Protein AF-A0A6F8YR06-F1 (afdb_monomer)

Solvent-accessible surface area (backbone atoms only — not comparable to full-atom values): 6390 Å² total; per-residue (Å²): 107,67,66,23,52,52,47,48,48,54,48,34,71,74,56,33,67,88,29,47,72,44,62,74,86,51,73,88,67,51,61,46,59,42,34,27,35,73,49,80,54,73,75,56,30,57,34,66,67,59,55,50,48,53,41,48,45,34,37,75,78,65,72,39,86,54,47,72,51,76,46,83,46,94,92,51,98,53,52,36,46,28,43,37,47,68,56,55,95,88,59,54,69,70,58,44,51,54,49,50,55,49,52,51,54,56,27,58,78,72,85

Nearest PDB structures (foldseek):
  7yjm-assembly1_A  TM=6.419E-01  e=2.445E-03  Arabidopsis thaliana
  7yj2-assembly1_A  TM=6.513E-01  e=3.357E-03  Homo sapiens
  7yjk-assembly1_E  TM=6.272E-01  e=1.639E-02  Arabidopsis thaliana
  8qof-assembly1_F  TM=5.819E-01  e=1.825E-01  Saccharomyces cerevisiae
  6ric-assembly1_A  TM=4.182E-01  e=2.791E+00  Vaccinia virus GLV-1h68

Sequence (111 aa):
MELADHGRRLIAEHFGEQAMYSPGADPRLRSPLVAFHPFRDRRDAWNVKKIHEYVTRMEKEHRIWIRWTEFDVPGSPHQHYAARFTAHLFNDHDEIERAVATMVRVAEEMS

Organism: NCBI:txid624315

Mean predicted aligned error: 2.66 Å

Foldseek 3Di:
DVLLVLLQVLCCVQQNPVQWPQDDPDPVRDDQKTWGDQAPDPVCQQVPVLVVVLQVCCCPVPVHHWDKDWDDDPPDPGIGITIIDGDDPPDDNVNSVVSSVVSNVSNVVSD

Structure (mmCIF, N/CA/C/O backbone):
data_AF-A0A6F8YR06-F1
#
_entry.id   AF-A0A6F8YR06-F1
#
loop_
_atom_site.group_PDB
_atom_site.id
_atom_site.type_symbol
_atom_site.label_atom_id
_atom_site.label_alt_id
_atom_site.label_comp_id
_atom_site.label_asym_id
_atom_site.label_entity_id
_atom_site.label_seq_id
_atom_site.pdbx_PDB_ins_code
_atom_site.Cartn_x
_atom_site.Cartn_y
_atom_site.Cartn_z
_atom_site.occupancy
_atom_site.B_iso_or_equiv
_atom_site.auth_seq_id
_atom_site.auth_comp_id
_atom_site.auth_asym_id
_atom_site.auth_atom_id
_atom_site.pdbx_PDB_model_num
ATOM 1 N N . MET A 1 1 ? 2.446 -18.348 3.193 1.00 80.50 1 MET A N 1
ATOM 2 C CA . MET A 1 1 ? 2.377 -17.793 1.824 1.00 80.50 1 MET A CA 1
ATOM 3 C C . MET A 1 1 ? 0.955 -17.453 1.437 1.00 80.50 1 MET A C 1
ATOM 5 O O . MET A 1 1 ? 0.759 -16.356 0.953 1.00 80.50 1 MET A O 1
ATOM 9 N N . GLU A 1 2 ? -0.019 -18.315 1.731 1.00 92.12 2 GLU A N 1
ATOM 10 C CA . GLU A 1 2 ? -1.424 -18.113 1.347 1.00 92.12 2 GLU A CA 1
ATOM 11 C C . GLU A 1 2 ? -1.979 -16.705 1.684 1.00 92.12 2 GLU A C 1
ATOM 13 O O . GLU A 1 2 ? -2.312 -15.978 0.755 1.00 92.12 2 GLU A O 1
ATOM 18 N N . LEU A 1 3 ? -1.922 -16.241 2.942 1.00 94.69 3 LEU A N 1
ATOM 19 C CA . LEU A 1 3 ? -2.356 -14.875 3.313 1.00 94.69 3 LEU A CA 1
ATOM 20 C C . LEU A 1 3 ? -1.640 -13.750 2.548 1.00 94.69 3 LEU A C 1
ATOM 22 O O . LEU A 1 3 ? -2.229 -12.722 2.219 1.00 94.69 3 LEU A O 1
ATOM 26 N N . ALA A 1 4 ? -0.352 -13.930 2.259 1.00 92.75 4 ALA A N 1
ATOM 27 C CA . ALA A 1 4 ? 0.409 -12.949 1.498 1.00 92.75 4 ALA A CA 1
ATOM 28 C C . ALA A 1 4 ? 0.009 -12.926 0.022 1.00 92.75 4 ALA A C 1
ATOM 30 O O . ALA A 1 4 ? -0.045 -11.855 -0.577 1.00 92.75 4 ALA A O 1
ATOM 31 N N . ASP A 1 5 ? -0.269 -14.091 -0.562 1.00 94.31 5 ASP A N 1
ATOM 32 C CA . ASP A 1 5 ? -0.771 -14.196 -1.929 1.00 94.31 5 ASP A CA 1
ATOM 33 C C . ASP A 1 5 ? -2.193 -13.625 -2.027 1.00 94.31 5 ASP A C 1
ATOM 35 O O . ASP A 1 5 ? -2.498 -12.915 -2.985 1.00 94.31 5 ASP A O 1
ATOM 39 N N . HIS A 1 6 ? -3.023 -13.844 -1.003 1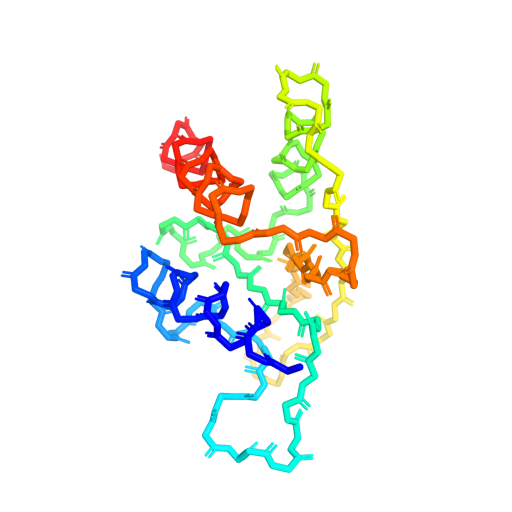.00 96.06 6 HIS A N 1
ATOM 40 C CA . HIS A 1 6 ? -4.342 -13.232 -0.877 1.00 96.06 6 HIS A CA 1
ATOM 41 C C . HIS A 1 6 ? -4.250 -11.698 -0.832 1.00 96.06 6 HIS A C 1
ATOM 43 O O . HIS A 1 6 ? -4.830 -11.025 -1.684 1.00 96.06 6 HIS A O 1
ATOM 49 N N . GLY A 1 7 ? -3.447 -11.132 0.076 1.00 96.25 7 GLY A N 1
ATOM 50 C CA . GLY A 1 7 ? -3.251 -9.681 0.158 1.00 96.25 7 GLY A CA 1
ATOM 51 C C . GLY A 1 7 ? -2.618 -9.083 -1.102 1.00 96.25 7 GLY A C 1
ATOM 52 O O . GLY A 1 7 ? -3.037 -8.027 -1.568 1.00 96.25 7 GLY A O 1
ATOM 53 N N . ARG A 1 8 ? -1.653 -9.780 -1.717 1.00 95.81 8 ARG A N 1
ATOM 54 C CA . ARG A 1 8 ? -1.059 -9.388 -3.006 1.00 95.81 8 ARG A CA 1
ATOM 55 C C . ARG A 1 8 ? -2.108 -9.303 -4.106 1.00 95.81 8 ARG A C 1
ATOM 57 O O . ARG A 1 8 ? -2.068 -8.351 -4.881 1.00 95.81 8 ARG A O 1
ATOM 64 N N . ARG A 1 9 ? -3.004 -10.290 -4.191 1.00 95.81 9 ARG A N 1
ATOM 65 C CA . ARG A 1 9 ? -4.087 -10.308 -5.177 1.00 95.81 9 ARG A CA 1
ATOM 66 C C . ARG A 1 9 ? -5.010 -9.108 -4.981 1.00 95.81 9 ARG A C 1
ATOM 68 O O . ARG A 1 9 ? -5.212 -8.382 -5.941 1.00 95.81 9 ARG A O 1
ATOM 75 N N . LEU A 1 10 ? -5.456 -8.839 -3.753 1.00 97.62 10 LEU A N 1
ATOM 76 C CA . LEU A 1 10 ? -6.306 -7.677 -3.465 1.00 97.62 10 LEU A CA 1
ATOM 77 C C . LEU A 1 10 ? -5.619 -6.351 -3.827 1.00 97.62 10 LEU A C 1
ATOM 79 O O . LEU A 1 10 ? -6.222 -5.482 -4.451 1.00 97.62 10 LEU A O 1
ATOM 83 N N . ILE A 1 11 ? -4.335 -6.194 -3.485 1.00 96.69 11 ILE A N 1
ATOM 84 C CA . ILE A 1 11 ? -3.567 -4.996 -3.857 1.00 96.69 11 ILE A CA 1
ATOM 85 C C . ILE A 1 11 ? -3.495 -4.859 -5.385 1.00 96.69 11 ILE A C 1
ATOM 87 O O . ILE A 1 11 ? -3.737 -3.777 -5.911 1.00 96.69 11 ILE A O 1
ATOM 91 N N . ALA A 1 12 ? -3.188 -5.938 -6.108 1.00 95.69 12 ALA A N 1
ATOM 92 C CA . ALA A 1 12 ? -3.120 -5.910 -7.567 1.00 95.69 12 ALA A CA 1
ATOM 93 C C . ALA A 1 12 ? -4.489 -5.636 -8.218 1.00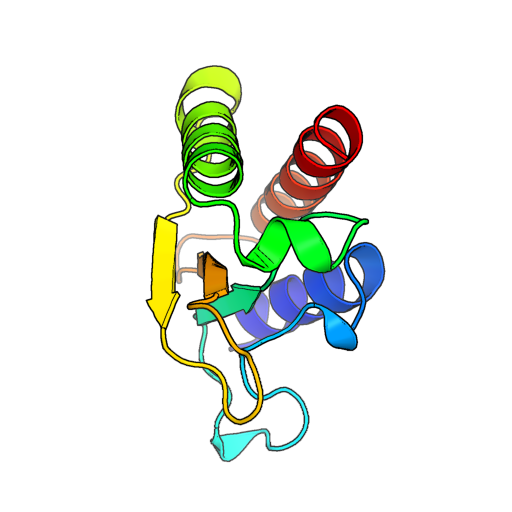 95.69 12 ALA A C 1
ATOM 95 O O . ALA A 1 12 ? -4.544 -4.924 -9.216 1.00 95.69 12 ALA A O 1
ATOM 96 N N . GLU A 1 13 ? -5.581 -6.157 -7.654 1.00 96.69 13 GLU A N 1
ATOM 97 C CA . GLU A 1 13 ? -6.952 -5.928 -8.130 1.00 96.69 13 GLU A CA 1
ATOM 98 C C . GLU A 1 13 ? -7.381 -4.464 -7.966 1.00 96.69 13 GLU A C 1
ATOM 100 O O . GLU A 1 13 ? -7.971 -3.897 -8.885 1.00 96.69 13 GLU A O 1
ATOM 105 N N . HIS A 1 14 ? -7.052 -3.829 -6.837 1.00 96.94 14 HIS A N 1
ATOM 106 C CA . HIS A 1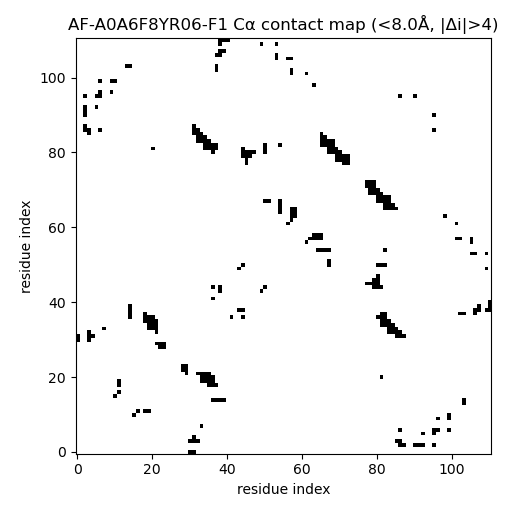 14 ? -7.481 -2.456 -6.556 1.00 96.94 14 HIS A CA 1
ATOM 107 C C . HIS A 1 14 ? -6.536 -1.374 -7.092 1.00 96.94 14 HIS A C 1
ATOM 109 O O . HIS A 1 14 ? -6.998 -0.362 -7.614 1.00 96.94 14 HIS A O 1
ATOM 115 N N . PHE A 1 15 ? -5.220 -1.565 -6.975 1.00 95.88 15 PHE A N 1
ATOM 116 C CA . PHE A 1 15 ? -4.222 -0.575 -7.404 1.00 95.88 15 PHE A CA 1
ATOM 117 C C . PHE A 1 15 ? -3.668 -0.855 -8.809 1.00 95.88 15 PHE A C 1
ATOM 119 O O . PHE A 1 15 ? -3.033 0.009 -9.416 1.00 95.88 15 PHE A O 1
ATOM 126 N N . GLY A 1 16 ? -3.922 -2.049 -9.349 1.00 94.00 16 GLY A N 1
ATOM 127 C CA . GLY A 1 16 ? -3.411 -2.503 -10.638 1.00 94.00 16 GLY A CA 1
ATOM 128 C C . GLY A 1 16 ? -2.011 -3.113 -10.548 1.00 94.00 16 GLY A C 1
ATOM 129 O O . GLY A 1 16 ? -1.161 -2.700 -9.760 1.00 94.00 16 GLY A O 1
ATOM 130 N N . GLU A 1 17 ? -1.712 -4.066 -11.433 1.00 93.00 17 GLU A N 1
ATOM 131 C CA . GLU A 1 17 ? -0.387 -4.705 -11.496 1.00 93.00 17 GLU A CA 1
ATOM 132 C C . GLU A 1 17 ? 0.750 -3.705 -11.761 1.00 93.00 17 GLU A C 1
ATOM 134 O O . GLU A 1 17 ? 1.863 -3.879 -11.276 1.00 93.00 17 GLU A O 1
ATOM 139 N N . GLN A 1 18 ? 0.468 -2.622 -12.488 1.00 90.94 18 GLN A N 1
ATOM 140 C CA . GLN A 1 18 ? 1.435 -1.565 -12.809 1.00 90.94 18 GLN A CA 1
ATOM 141 C C . GLN A 1 18 ? 1.853 -0.729 -11.591 1.00 90.94 18 GLN A C 1
ATOM 143 O O . GLN A 1 18 ? 2.873 -0.043 -11.647 1.00 90.94 18 GLN A O 1
ATOM 148 N N . ALA A 1 19 ? 1.071 -0.761 -10.508 1.00 93.19 19 ALA A N 1
ATOM 149 C CA . ALA A 1 19 ? 1.418 -0.117 -9.249 1.00 93.19 19 ALA A CA 1
ATOM 150 C C . ALA A 1 19 ? 2.400 -0.951 -8.411 1.00 93.19 19 ALA A C 1
ATOM 152 O O . ALA A 1 19 ? 2.969 -0.442 -7.446 1.00 93.19 19 ALA A O 1
ATOM 153 N N . MET A 1 20 ? 2.598 -2.226 -8.751 1.00 94.12 20 MET A N 1
ATOM 154 C CA . MET A 1 20 ? 3.385 -3.168 -7.963 1.00 94.12 20 MET A CA 1
ATOM 155 C C . MET A 1 20 ? 4.874 -3.049 -8.284 1.00 94.12 20 MET A C 1
ATOM 157 O O . MET A 1 20 ? 5.292 -3.162 -9.433 1.00 94.12 20 MET A O 1
ATOM 161 N N . TYR A 1 21 ? 5.692 -2.915 -7.243 1.00 94.00 21 TYR A N 1
ATOM 162 C CA . TYR A 1 21 ? 7.151 -3.021 -7.344 1.00 94.00 21 TYR A CA 1
ATOM 163 C C . TYR A 1 21 ? 7.653 -4.420 -6.987 1.00 94.00 21 TYR A C 1
ATOM 165 O O . TYR A 1 21 ? 8.731 -4.831 -7.411 1.00 94.00 21 TYR A O 1
ATOM 173 N N . SER A 1 22 ? 6.884 -5.174 -6.198 1.00 91.31 22 SER A N 1
ATOM 174 C CA . SER A 1 22 ? 7.238 -6.551 -5.862 1.00 91.31 22 SER A CA 1
ATOM 175 C C . SER A 1 22 ? 7.008 -7.498 -7.045 1.00 91.31 22 SER A C 1
ATOM 177 O O . SER A 1 22 ? 5.937 -7.452 -7.652 1.00 91.31 22 SER A O 1
ATOM 179 N N . PRO A 1 23 ? 7.932 -8.438 -7.316 1.00 85.81 23 PRO A N 1
ATOM 180 C CA . PRO A 1 23 ? 7.796 -9.388 -8.416 1.00 85.81 23 PRO A CA 1
ATOM 181 C C . PRO A 1 23 ? 6.540 -10.253 -8.239 1.00 85.81 23 PRO A C 1
ATOM 183 O O . PRO A 1 23 ? 6.385 -10.957 -7.239 1.00 85.81 23 PRO A O 1
ATOM 186 N N . GLY A 1 24 ? 5.618 -10.160 -9.201 1.00 80.06 24 GLY A N 1
ATOM 187 C CA . GLY A 1 24 ? 4.381 -10.946 -9.240 1.00 80.06 24 GLY A CA 1
ATOM 188 C C . GLY A 1 24 ? 4.479 -12.186 -10.132 1.00 80.06 24 GLY A C 1
ATOM 189 O O . GLY A 1 24 ? 3.954 -13.237 -9.771 1.00 80.06 24 GLY A O 1
ATOM 190 N N . ALA A 1 25 ? 5.187 -12.090 -11.260 1.00 84.25 25 ALA A N 1
ATOM 191 C CA . ALA A 1 25 ? 5.213 -13.127 -12.294 1.00 84.25 25 ALA A CA 1
ATOM 192 C C . ALA A 1 25 ? 6.020 -14.384 -11.924 1.00 84.25 25 ALA A C 1
ATOM 194 O O . ALA A 1 25 ? 5.581 -15.479 -12.257 1.00 84.25 25 ALA A O 1
ATOM 195 N N . ASP A 1 26 ? 7.158 -14.256 -11.228 1.00 89.62 26 ASP A N 1
ATOM 196 C CA . ASP A 1 26 ? 7.972 -15.406 -10.797 1.00 89.62 26 ASP A CA 1
ATOM 197 C C . ASP A 1 26 ? 7.625 -15.800 -9.348 1.00 89.62 26 ASP A C 1
ATOM 199 O O . ASP A 1 26 ? 7.988 -15.069 -8.418 1.00 89.62 26 ASP A O 1
ATOM 203 N N . PRO A 1 27 ? 6.960 -16.950 -9.113 1.00 89.25 27 PRO A N 1
ATOM 204 C CA . PRO A 1 27 ? 6.591 -17.389 -7.770 1.00 89.25 27 PRO A CA 1
ATOM 205 C C . PRO A 1 27 ? 7.784 -17.596 -6.833 1.00 89.25 27 PRO A C 1
ATOM 207 O O . PRO A 1 27 ?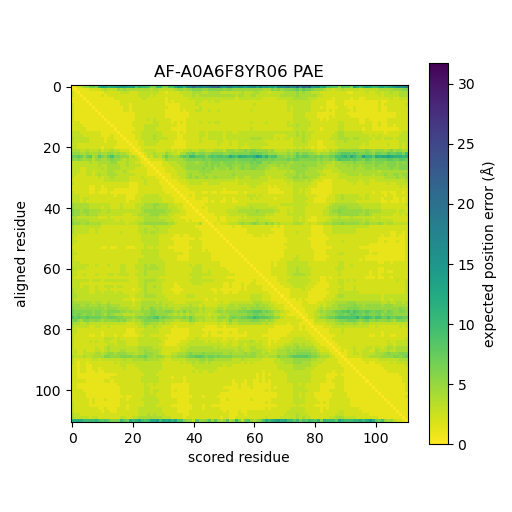 7.625 -17.475 -5.622 1.00 89.25 27 PRO A O 1
ATOM 210 N N . ARG A 1 28 ? 8.982 -17.867 -7.368 1.00 91.94 28 ARG A N 1
ATOM 211 C CA . ARG A 1 28 ? 10.198 -18.106 -6.571 1.00 91.94 28 ARG A CA 1
ATOM 212 C C . ARG A 1 28 ? 10.747 -16.830 -5.940 1.00 91.94 28 ARG A C 1
ATOM 214 O O . ARG A 1 28 ? 11.503 -16.907 -4.979 1.00 91.94 28 ARG A O 1
ATOM 221 N N . LEU A 1 29 ? 10.380 -15.671 -6.486 1.00 91.25 29 LEU A N 1
ATOM 222 C CA . LEU A 1 29 ? 10.786 -14.356 -5.987 1.00 91.25 29 LEU A CA 1
ATOM 223 C C . LEU A 1 29 ? 9.716 -13.717 -5.091 1.00 91.25 29 LEU A C 1
ATOM 225 O O . LEU A 1 29 ? 9.911 -12.608 -4.590 1.00 91.25 29 LEU A O 1
ATOM 229 N N . ARG A 1 30 ? 8.575 -14.389 -4.887 1.00 91.88 30 ARG A N 1
ATOM 230 C CA . ARG A 1 30 ? 7.501 -13.876 -4.037 1.00 91.88 30 ARG A CA 1
ATOM 231 C C . ARG A 1 30 ? 7.887 -13.989 -2.570 1.00 91.88 30 ARG A C 1
ATOM 233 O O . ARG A 1 30 ? 8.407 -15.000 -2.109 1.00 91.88 30 ARG A O 1
ATOM 240 N N . SER A 1 31 ? 7.553 -12.947 -1.825 1.00 92.25 31 SER A N 1
ATOM 241 C CA . SER A 1 31 ? 7.662 -12.912 -0.373 1.00 92.25 31 SER A CA 1
ATOM 242 C C . SER A 1 31 ? 6.368 -12.361 0.236 1.00 92.25 31 SER A C 1
ATOM 244 O O . SER A 1 31 ? 5.532 -11.807 -0.496 1.00 92.25 31 SER A O 1
ATOM 246 N N . PRO A 1 32 ? 6.199 -12.484 1.567 1.00 93.69 32 PRO A N 1
ATOM 247 C CA . PRO A 1 32 ? 5.081 -11.872 2.276 1.00 93.69 32 PRO A CA 1
ATOM 248 C C . PRO A 1 32 ? 5.010 -10.347 2.189 1.00 93.69 32 PRO A C 1
ATOM 250 O O . PRO A 1 32 ? 3.965 -9.773 2.481 1.00 93.69 32 PRO A O 1
ATOM 253 N N . LEU A 1 33 ? 6.108 -9.696 1.795 1.00 95.06 33 LEU A N 1
ATOM 254 C CA . LEU A 1 33 ? 6.185 -8.253 1.663 1.00 95.06 33 LEU A CA 1
ATOM 255 C C . LEU A 1 33 ? 5.787 -7.827 0.247 1.00 95.06 33 LEU A C 1
ATOM 257 O O . LEU A 1 33 ? 6.374 -8.260 -0.748 1.00 95.06 33 LEU A O 1
ATOM 261 N N . VAL A 1 34 ? 4.799 -6.943 0.172 1.00 95.88 34 VAL A N 1
ATOM 262 C CA . VAL A 1 34 ? 4.286 -6.362 -1.067 1.00 95.88 34 VAL A CA 1
ATOM 263 C C . VAL A 1 34 ? 4.571 -4.867 -1.060 1.00 95.88 34 VAL A C 1
ATOM 265 O O . VAL A 1 34 ? 4.046 -4.132 -0.226 1.00 95.88 34 VAL A O 1
ATOM 268 N N . ALA A 1 35 ? 5.417 -4.428 -1.987 1.00 96.81 35 ALA A N 1
ATOM 269 C CA . ALA A 1 35 ? 5.723 -3.032 -2.242 1.00 96.81 35 ALA A CA 1
ATOM 270 C C . ALA A 1 35 ? 4.915 -2.533 -3.444 1.00 96.81 35 ALA A C 1
ATOM 272 O O . ALA A 1 35 ? 4.955 -3.154 -4.511 1.00 96.81 35 ALA A O 1
ATOM 273 N N . PHE A 1 36 ? 4.203 -1.420 -3.277 1.00 97.00 36 PHE A N 1
ATOM 274 C CA . PHE A 1 36 ? 3.346 -0.840 -4.311 1.00 97.00 36 PHE A CA 1
ATOM 275 C C . PHE A 1 36 ? 3.205 0.682 -4.167 1.00 97.00 36 PHE A C 1
ATOM 277 O O . PHE A 1 36 ? 3.500 1.259 -3.118 1.00 97.00 36 PHE A O 1
ATOM 284 N N . HIS A 1 37 ? 2.760 1.333 -5.236 1.00 96.56 37 HIS A N 1
ATOM 285 C CA . HIS A 1 37 ? 2.383 2.745 -5.271 1.00 96.56 37 HIS A CA 1
ATOM 286 C C . HIS A 1 37 ? 0.860 2.885 -5.114 1.00 96.56 37 HIS A C 1
ATOM 288 O O . HIS A 1 37 ? 0.135 2.371 -5.960 1.00 96.56 37 HIS A O 1
ATOM 294 N N . PRO A 1 38 ? 0.346 3.559 -4.071 1.00 97.06 38 PRO A N 1
ATOM 295 C CA . PRO A 1 38 ? -1.088 3.549 -3.790 1.00 97.06 38 PRO A CA 1
ATOM 296 C C . PRO A 1 38 ? -1.899 4.575 -4.599 1.00 97.06 38 PRO A C 1
ATOM 298 O O . PRO A 1 38 ? -3.119 4.538 -4.544 1.00 97.06 38 PRO A O 1
ATOM 301 N N . PHE A 1 39 ? -1.279 5.513 -5.324 1.00 96.75 39 PHE A N 1
ATOM 302 C CA . PHE A 1 39 ? -2.009 6.658 -5.890 1.00 96.75 39 PHE A CA 1
ATOM 303 C C . PHE A 1 39 ? -2.406 6.465 -7.355 1.00 96.75 39 PHE A C 1
ATOM 305 O O . PHE A 1 39 ? -1.681 5.862 -8.147 1.00 96.75 39 PHE A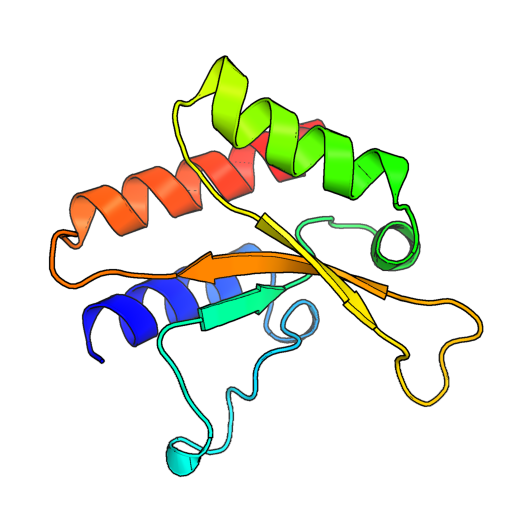 O 1
ATOM 312 N N . ARG A 1 40 ? -3.539 7.053 -7.753 1.00 93.12 40 ARG A N 1
ATOM 313 C CA . ARG A 1 40 ? -4.031 6.955 -9.136 1.00 93.12 40 ARG A CA 1
ATOM 314 C C . ARG A 1 40 ? -3.102 7.635 -10.149 1.00 93.12 40 ARG A C 1
ATOM 316 O O . ARG A 1 40 ? -2.878 7.098 -11.233 1.00 93.12 40 ARG A O 1
ATOM 323 N N . ASP A 1 41 ? -2.561 8.810 -9.819 1.00 93.00 41 ASP A N 1
ATOM 324 C CA . ASP A 1 41 ? -1.551 9.465 -10.655 1.00 93.00 41 ASP A CA 1
ATOM 325 C C . ASP A 1 41 ? -0.182 8.811 -10.423 1.00 93.00 41 ASP A C 1
ATOM 327 O O . ASP A 1 41 ? 0.336 8.760 -9.307 1.00 93.00 41 ASP A O 1
ATOM 331 N N . ARG A 1 42 ? 0.438 8.316 -11.496 1.00 89.38 42 ARG A N 1
ATOM 332 C CA . ARG A 1 42 ? 1.755 7.666 -11.437 1.00 89.38 42 ARG A CA 1
ATOM 333 C C . ARG A 1 42 ? 2.868 8.630 -11.030 1.00 89.38 42 ARG A C 1
ATOM 335 O O . ARG A 1 42 ? 3.876 8.184 -10.494 1.00 89.38 42 ARG A O 1
ATOM 342 N N . ARG A 1 43 ? 2.705 9.935 -11.263 1.00 91.56 43 ARG A N 1
ATOM 343 C CA . ARG A 1 43 ? 3.701 10.958 -10.894 1.00 91.56 43 ARG A CA 1
ATOM 344 C C . ARG A 1 43 ? 3.813 11.135 -9.385 1.00 91.56 43 ARG A C 1
ATOM 346 O O . ARG A 1 43 ? 4.860 11.541 -8.890 1.00 91.56 43 ARG A O 1
ATOM 353 N N . ASP A 1 44 ? 2.772 10.764 -8.645 1.00 95.31 44 ASP A N 1
ATOM 354 C CA . ASP A 1 44 ? 2.807 10.777 -7.186 1.00 95.31 44 ASP A CA 1
ATOM 355 C C . ASP A 1 44 ? 3.729 9.708 -6.595 1.00 95.31 44 ASP A C 1
ATOM 357 O O . ASP A 1 44 ? 4.047 9.772 -5.409 1.00 95.31 44 ASP A O 1
ATOM 361 N N . ALA A 1 45 ? 4.211 8.757 -7.406 1.00 93.19 45 ALA A N 1
ATOM 362 C CA . ALA A 1 45 ? 5.185 7.760 -6.972 1.00 93.19 45 ALA A CA 1
ATOM 363 C C . ALA A 1 45 ? 6.500 8.400 -6.509 1.00 93.19 45 ALA A C 1
ATOM 365 O O . ALA A 1 45 ? 7.258 7.773 -5.777 1.00 93.19 45 ALA A O 1
ATOM 366 N N . TRP A 1 46 ? 6.763 9.646 -6.907 1.00 94.25 46 TRP A N 1
ATOM 367 C CA . TRP A 1 46 ? 7.959 10.413 -6.550 1.00 94.25 46 TRP A CA 1
ATOM 368 C C . TRP A 1 46 ? 7.689 11.442 -5.444 1.00 94.25 46 TRP A C 1
ATOM 370 O O . TRP A 1 46 ? 8.536 12.280 -5.140 1.00 94.25 46 TRP A O 1
ATOM 380 N N . ASN A 1 47 ? 6.498 11.423 -4.840 1.00 96.38 47 ASN A N 1
ATOM 381 C CA . ASN A 1 47 ? 6.095 12.403 -3.842 1.00 96.38 47 ASN A CA 1
ATOM 382 C C . ASN A 1 47 ? 6.260 11.854 -2.416 1.00 96.38 47 ASN A C 1
ATOM 384 O O . ASN A 1 47 ? 5.334 11.289 -1.829 1.00 96.38 47 ASN A O 1
ATOM 388 N N . VAL A 1 48 ? 7.436 12.091 -1.825 1.00 97.38 48 VAL A N 1
ATOM 389 C CA . VAL A 1 48 ? 7.770 11.650 -0.457 1.00 97.38 48 VAL A CA 1
ATOM 390 C C . VAL A 1 48 ? 6.794 12.165 0.605 1.00 97.38 48 VAL A C 1
ATOM 392 O O . VAL A 1 48 ? 6.488 11.472 1.572 1.00 97.38 48 VAL A O 1
ATOM 395 N N . LYS A 1 49 ? 6.257 13.378 0.434 1.00 97.94 49 LYS A N 1
ATOM 396 C CA . LYS A 1 49 ? 5.303 13.944 1.396 1.00 97.94 49 LYS A CA 1
ATOM 397 C C . LYS A 1 49 ? 3.988 13.178 1.348 1.00 97.94 49 LYS A C 1
ATOM 399 O O . LYS A 1 49 ? 3.417 12.875 2.389 1.00 97.94 49 LYS A O 1
ATOM 404 N N . LYS A 1 50 ? 3.542 12.829 0.141 1.00 97.94 50 LYS A N 1
ATOM 405 C CA . LYS A 1 50 ? 2.274 12.137 -0.076 1.00 97.94 50 LYS A CA 1
ATOM 406 C C . LYS A 1 50 ? 2.308 10.704 0.448 1.00 97.94 50 LYS A C 1
ATOM 408 O O . LYS A 1 50 ? 1.394 10.304 1.159 1.00 97.94 50 LYS A O 1
ATOM 413 N N . ILE A 1 51 ? 3.373 9.948 0.174 1.00 98.38 51 ILE A N 1
ATOM 414 C CA . ILE A 1 51 ? 3.511 8.586 0.716 1.00 98.38 51 ILE A CA 1
ATOM 415 C C . ILE A 1 51 ? 3.678 8.585 2.244 1.00 98.38 51 ILE A C 1
ATOM 417 O O . ILE A 1 51 ? 3.128 7.719 2.924 1.00 98.38 51 ILE A O 1
ATOM 421 N N . HIS A 1 52 ? 4.402 9.567 2.794 1.00 98.50 52 HIS A N 1
ATOM 422 C CA . HIS A 1 52 ? 4.576 9.708 4.236 1.00 98.50 52 HIS A CA 1
ATOM 423 C C . HIS A 1 52 ? 3.243 10.007 4.921 1.00 98.50 52 HIS A C 1
ATOM 425 O O . HIS A 1 52 ? 2.922 9.377 5.928 1.00 98.50 52 HIS A O 1
ATOM 431 N N . GLU A 1 53 ? 2.454 10.918 4.352 1.00 98.62 53 GLU A N 1
ATOM 432 C CA . GLU A 1 53 ? 1.109 11.217 4.834 1.00 98.62 53 GLU A CA 1
ATOM 433 C C . GLU A 1 53 ? 0.205 9.986 4.743 1.00 98.62 53 GLU A C 1
ATOM 435 O O . GLU A 1 53 ? -0.425 9.624 5.729 1.00 98.62 53 GLU A O 1
ATOM 440 N N . TYR A 1 54 ? 0.223 9.265 3.619 1.00 98.56 54 TYR A N 1
ATOM 441 C CA . TYR A 1 54 ? -0.562 8.042 3.442 1.00 98.56 54 TYR A CA 1
ATOM 442 C C . TYR A 1 54 ? -0.278 7.013 4.546 1.00 98.56 54 TYR A C 1
ATOM 444 O O . TYR A 1 54 ? -1.195 6.566 5.231 1.00 98.56 54 TYR A O 1
ATOM 452 N N . VAL A 1 55 ? 0.997 6.694 4.801 1.00 98.44 55 VAL A N 1
ATOM 453 C CA . VAL A 1 55 ? 1.382 5.767 5.882 1.00 98.44 55 VAL A CA 1
ATOM 454 C C . VAL A 1 55 ? 1.008 6.315 7.263 1.00 98.44 55 VAL A C 1
ATOM 456 O O . VAL A 1 55 ? 0.549 5.559 8.120 1.00 98.44 55 VAL A O 1
ATOM 459 N N . THR A 1 56 ? 1.158 7.624 7.476 1.00 98.50 56 THR A N 1
ATOM 460 C CA . THR A 1 56 ? 0.806 8.288 8.739 1.00 98.50 56 THR A CA 1
ATOM 461 C C . THR A 1 56 ? -0.691 8.195 9.028 1.00 98.50 56 THR A C 1
ATOM 463 O O . THR A 1 56 ? -1.068 7.912 10.167 1.00 98.50 56 THR A O 1
ATOM 466 N N . ARG A 1 57 ? -1.547 8.385 8.019 1.00 98.50 57 ARG A N 1
ATOM 467 C CA . ARG A 1 57 ? -3.004 8.259 8.147 1.00 98.50 57 ARG A CA 1
ATOM 468 C C . ARG A 1 57 ? -3.417 6.821 8.441 1.00 98.50 57 ARG A C 1
ATOM 470 O O . ARG A 1 57 ? -4.196 6.602 9.366 1.00 98.50 57 ARG A O 1
ATOM 477 N N . MET A 1 58 ? -2.823 5.836 7.760 1.00 98.44 58 MET A N 1
ATOM 478 C CA . MET A 1 58 ? -3.070 4.416 8.061 1.00 98.44 58 MET A CA 1
ATOM 479 C C . MET A 1 58 ? -2.803 4.091 9.538 1.00 98.44 58 MET A C 1
ATOM 481 O O . MET A 1 58 ? -3.621 3.440 10.192 1.00 98.44 58 MET A O 1
ATOM 485 N N . GLU A 1 59 ? -1.701 4.598 10.093 1.00 97.88 59 GLU A N 1
ATOM 486 C CA . GLU A 1 59 ? -1.354 4.376 11.497 1.00 97.88 59 GLU A CA 1
ATOM 487 C C . GLU A 1 59 ? -2.269 5.149 12.460 1.00 97.88 59 GLU A C 1
ATOM 489 O O . GLU A 1 59 ? -2.847 4.559 13.379 1.00 97.88 59 GLU A O 1
ATOM 494 N N . LYS A 1 60 ? -2.413 6.466 12.270 1.00 98.31 60 LYS A N 1
ATOM 495 C CA . LYS A 1 60 ? -3.093 7.345 13.234 1.00 98.31 60 LYS A CA 1
ATOM 496 C C . LYS A 1 60 ? -4.611 7.211 13.207 1.00 98.31 60 LYS A C 1
ATOM 498 O O . LYS A 1 60 ? -5.230 7.208 14.270 1.00 98.31 60 LYS A O 1
ATOM 503 N N . GLU A 1 61 ? -5.203 7.113 12.021 1.00 98.44 61 GLU A N 1
ATOM 504 C CA . GLU A 1 61 ? -6.660 7.107 11.839 1.00 98.44 61 GLU A CA 1
ATOM 505 C C . GLU A 1 61 ? -7.236 5.692 11.919 1.00 98.44 61 GLU A C 1
ATOM 507 O O . GLU A 1 61 ? -8.368 5.509 12.366 1.00 98.44 61 GLU A O 1
ATOM 512 N N . HIS A 1 62 ? -6.464 4.684 11.501 1.00 97.81 62 HIS A N 1
ATOM 513 C CA . HIS A 1 62 ? -6.990 3.333 11.283 1.00 97.81 62 HIS A CA 1
ATOM 514 C C . HIS A 1 62 ? -6.264 2.235 12.051 1.00 97.81 62 HIS A C 1
ATOM 516 O O . HIS A 1 62 ? -6.698 1.088 11.994 1.00 97.81 62 HIS A O 1
ATOM 522 N N . ARG A 1 63 ? -5.201 2.565 12.800 1.00 97.12 63 ARG A N 1
ATOM 523 C CA . ARG A 1 63 ? -4.403 1.584 13.557 1.00 97.12 63 ARG A CA 1
ATOM 524 C C . ARG A 1 63 ? -3.881 0.450 12.663 1.00 97.12 63 ARG A C 1
ATOM 526 O O . ARG A 1 63 ? -3.794 -0.697 13.089 1.00 97.12 63 ARG A O 1
ATOM 533 N N . ILE A 1 64 ? -3.534 0.776 11.419 1.00 97.38 64 ILE A N 1
ATOM 534 C CA . ILE A 1 64 ? -2.923 -0.144 10.459 1.00 97.38 64 ILE A CA 1
ATOM 535 C C . ILE A 1 64 ? -1.473 0.286 10.254 1.00 97.38 64 ILE A C 1
ATOM 537 O O . ILE A 1 64 ? -1.185 1.332 9.672 1.00 97.38 64 ILE A O 1
ATOM 541 N N . TRP A 1 65 ? -0.540 -0.539 10.722 1.00 96.31 65 TRP A N 1
ATOM 542 C CA . TRP A 1 65 ? 0.889 -0.264 10.604 1.00 96.31 65 TRP A CA 1
ATOM 543 C C . TRP A 1 65 ? 1.447 -0.808 9.294 1.00 96.31 65 TRP A C 1
ATOM 545 O O . TRP A 1 65 ? 1.843 -1.966 9.196 1.00 96.31 65 TRP A O 1
ATOM 555 N N . ILE A 1 66 ? 1.543 0.071 8.302 1.00 96.75 66 ILE A N 1
ATOM 556 C CA . ILE A 1 66 ? 2.387 -0.141 7.125 1.00 96.75 66 ILE A CA 1
ATOM 557 C C . ILE A 1 66 ? 3.660 0.704 7.229 1.00 96.75 66 ILE A C 1
ATOM 559 O O . ILE A 1 66 ? 3.846 1.514 8.143 1.00 96.75 66 ILE A O 1
ATOM 563 N N . ARG A 1 67 ? 4.591 0.486 6.305 1.00 97.75 67 ARG A N 1
ATOM 564 C CA . ARG A 1 67 ? 5.804 1.302 6.160 1.00 97.75 67 ARG A CA 1
ATOM 565 C C . ARG A 1 67 ? 5.917 1.762 4.721 1.00 97.75 67 ARG A C 1
ATOM 567 O O . ARG A 1 67 ? 5.283 1.185 3.850 1.00 97.75 67 ARG A O 1
ATOM 574 N N . TRP A 1 68 ? 6.764 2.745 4.458 1.00 98.12 68 TRP A N 1
ATOM 575 C CA . TRP A 1 68 ? 7.206 3.031 3.098 1.00 98.12 68 TRP A CA 1
ATOM 576 C C . TRP A 1 68 ? 8.718 2.835 2.966 1.00 98.12 68 TRP A C 1
ATOM 578 O O . TRP A 1 68 ? 9.407 2.587 3.961 1.00 98.12 68 TRP A O 1
ATOM 588 N N . THR A 1 69 ? 9.210 2.814 1.733 1.00 97.62 69 THR A N 1
ATOM 589 C CA . THR A 1 69 ? 10.640 2.776 1.395 1.00 97.62 69 THR A CA 1
ATOM 590 C C . THR A 1 69 ? 10.890 3.585 0.131 1.00 97.62 69 THR A C 1
ATOM 592 O O . THR A 1 69 ? 9.982 3.721 -0.689 1.00 97.62 69 THR A O 1
ATOM 595 N N . GLU A 1 70 ? 12.113 4.076 -0.028 1.00 97.00 70 GLU A N 1
ATOM 596 C CA . GLU A 1 70 ? 12.606 4.701 -1.256 1.00 97.00 70 GLU A CA 1
ATOM 597 C C . GLU A 1 70 ? 13.553 3.765 -2.011 1.00 97.00 70 GLU A C 1
ATOM 599 O O . GLU A 1 70 ? 14.165 2.881 -1.404 1.00 97.00 70 GLU A O 1
ATOM 604 N N . PHE A 1 71 ? 13.622 3.921 -3.330 1.00 96.81 71 PHE A N 1
ATOM 605 C CA . PHE A 1 71 ? 14.555 3.208 -4.20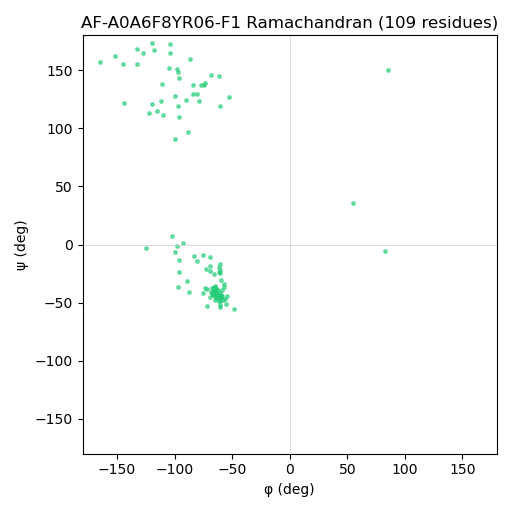4 1.00 96.81 71 PHE A CA 1
ATOM 606 C C . PHE A 1 71 ? 14.637 3.881 -5.575 1.00 96.81 71 PHE A C 1
ATOM 608 O O . PHE A 1 71 ? 13.706 4.559 -6.022 1.00 96.81 71 PHE A O 1
ATOM 615 N N . ASP A 1 72 ? 15.750 3.647 -6.263 1.00 95.94 72 ASP A N 1
ATOM 616 C CA . ASP A 1 72 ? 15.918 4.045 -7.655 1.00 95.94 72 ASP A CA 1
ATOM 617 C C . ASP A 1 72 ? 15.170 3.080 -8.579 1.00 95.94 72 ASP A C 1
ATOM 619 O O . ASP A 1 72 ? 15.227 1.858 -8.417 1.00 95.94 72 ASP A O 1
ATOM 623 N N . VAL A 1 73 ? 14.480 3.631 -9.578 1.00 91.31 73 VAL A N 1
ATOM 624 C CA . VAL A 1 73 ? 13.818 2.850 -10.627 1.00 91.31 73 VAL A CA 1
ATOM 625 C C . VAL A 1 73 ? 14.537 3.094 -11.949 1.00 91.31 73 VAL A C 1
ATOM 627 O O . VAL A 1 73 ? 14.639 4.249 -12.369 1.00 91.31 73 VAL A O 1
ATOM 630 N N . PRO A 1 74 ? 15.024 2.044 -12.638 1.00 91.19 74 PRO A N 1
ATOM 631 C CA . PRO A 1 74 ? 15.677 2.199 -13.931 1.00 91.19 74 PRO A CA 1
ATOM 632 C C . PRO A 1 74 ? 14.810 2.979 -14.926 1.00 91.19 74 PRO A C 1
ATOM 634 O O . PRO A 1 74 ? 13.654 2.636 -15.163 1.00 91.19 74 PRO A O 1
ATOM 637 N N . GLY A 1 75 ? 15.377 4.036 -15.509 1.00 90.38 75 GLY A N 1
ATOM 638 C CA . GLY A 1 75 ? 14.683 4.910 -16.459 1.00 90.38 75 GLY A CA 1
ATOM 639 C C . GLY A 1 75 ? 13.814 6.003 -15.827 1.00 90.38 75 GLY A C 1
ATOM 640 O O . GLY A 1 75 ? 13.316 6.858 -16.557 1.00 90.38 75 GLY A O 1
ATOM 641 N N . SER A 1 76 ? 13.655 6.028 -14.500 1.00 90.88 76 SER A N 1
ATOM 642 C CA . SER A 1 76 ? 13.016 7.148 -13.807 1.00 90.88 76 SER A CA 1
ATOM 643 C C . SER A 1 76 ? 14.026 8.270 -13.535 1.00 90.88 76 SER A C 1
ATOM 645 O O . SER A 1 76 ? 15.139 7.987 -13.088 1.00 90.88 76 SER A O 1
ATOM 647 N N . PRO A 1 77 ? 13.659 9.548 -13.741 1.00 89.31 77 PRO A N 1
ATOM 648 C CA . PRO A 1 77 ? 14.488 10.683 -13.333 1.00 89.31 77 PRO A CA 1
ATOM 649 C C . PRO A 1 77 ? 14.456 10.942 -11.816 1.00 89.31 77 PRO A C 1
ATOM 651 O O . PRO A 1 77 ? 15.219 11.772 -11.324 1.00 89.31 77 PRO A O 1
ATOM 654 N N . HIS A 1 78 ? 13.575 10.261 -11.076 1.00 93.12 78 HIS A N 1
ATOM 655 C CA . HIS A 1 78 ? 13.385 10.432 -9.636 1.00 93.12 78 HIS A CA 1
ATOM 656 C C . HIS A 1 78 ? 13.352 9.089 -8.904 1.00 93.12 78 HIS A C 1
ATOM 658 O O . HIS A 1 78 ? 12.959 8.065 -9.471 1.00 93.12 78 HIS A O 1
ATOM 664 N N . GLN A 1 79 ? 13.690 9.118 -7.614 1.00 95.94 79 GLN A N 1
ATOM 665 C CA . GLN A 1 79 ? 13.408 8.009 -6.710 1.00 95.94 79 GLN A CA 1
ATOM 666 C C . GLN A 1 79 ? 11.906 7.768 -6.614 1.00 95.94 79 GLN A C 1
ATOM 668 O O . GLN A 1 79 ? 11.096 8.698 -6.652 1.00 95.94 79 GLN A O 1
ATOM 673 N N . HIS A 1 80 ? 11.545 6.500 -6.482 1.00 97.12 80 HIS A N 1
ATOM 674 C CA . HIS A 1 80 ? 10.181 6.106 -6.185 1.00 97.12 80 HIS A CA 1
ATOM 675 C C . HIS A 1 80 ? 10.038 5.834 -4.700 1.00 97.12 80 HIS A C 1
ATOM 677 O O . HIS A 1 80 ? 10.969 5.372 -4.039 1.00 97.12 80 HIS A O 1
ATOM 683 N N . TYR A 1 81 ? 8.828 6.057 -4.208 1.00 98.06 81 TYR A N 1
ATOM 684 C CA . TYR A 1 81 ? 8.438 5.739 -2.856 1.00 98.06 81 TYR A CA 1
ATOM 685 C C . TYR A 1 81 ? 7.280 4.747 -2.871 1.00 98.06 81 TYR A C 1
ATOM 687 O O . TYR A 1 81 ? 6.216 5.020 -3.426 1.00 98.06 81 TYR A O 1
ATOM 695 N N . ALA A 1 82 ? 7.484 3.587 -2.253 1.00 97.75 82 ALA A N 1
ATOM 696 C CA . ALA A 1 82 ? 6.476 2.534 -2.194 1.00 97.75 82 ALA A CA 1
ATOM 697 C C . ALA A 1 82 ? 5.942 2.356 -0.781 1.00 97.75 82 ALA A C 1
ATOM 699 O O . ALA A 1 82 ? 6.722 2.283 0.170 1.00 97.75 82 ALA A O 1
ATOM 700 N N . ALA A 1 83 ? 4.629 2.178 -0.664 1.00 98.19 83 ALA A N 1
ATOM 701 C CA . ALA A 1 83 ? 4.020 1.583 0.513 1.00 98.19 83 ALA A CA 1
ATOM 702 C C . ALA A 1 83 ? 4.404 0.099 0.581 1.00 98.19 83 ALA A C 1
ATOM 704 O O . ALA A 1 83 ? 4.552 -0.566 -0.443 1.00 98.19 83 ALA A O 1
ATOM 705 N N . ARG A 1 84 ? 4.568 -0.422 1.796 1.00 97.19 84 ARG A N 1
ATOM 706 C CA . ARG A 1 84 ? 4.906 -1.814 2.088 1.00 97.19 84 ARG A CA 1
ATOM 707 C C . ARG A 1 84 ? 3.840 -2.416 2.985 1.00 97.19 84 ARG A C 1
ATOM 709 O O . ARG A 1 84 ? 3.718 -2.042 4.152 1.00 97.19 84 ARG A O 1
ATOM 716 N N . PHE A 1 85 ? 3.115 -3.370 2.422 1.00 95.81 85 PHE A N 1
ATOM 717 C CA . PHE A 1 85 ? 2.199 -4.256 3.122 1.00 95.81 85 PHE A CA 1
ATOM 718 C C . PHE A 1 85 ? 2.913 -5.575 3.434 1.00 95.81 85 PHE A C 1
ATOM 720 O O . PHE A 1 85 ? 3.746 -6.042 2.654 1.00 95.81 85 PHE A O 1
ATOM 727 N N . THR A 1 86 ? 2.641 -6.178 4.586 1.00 95.94 86 THR A N 1
ATOM 728 C CA . THR A 1 86 ? 3.188 -7.492 4.941 1.00 95.94 86 THR A CA 1
ATOM 729 C C . THR A 1 86 ? 2.149 -8.272 5.724 1.00 95.94 86 THR A C 1
ATOM 731 O O . THR A 1 86 ? 1.710 -7.822 6.777 1.00 95.94 86 THR A O 1
ATOM 734 N N . ALA A 1 87 ? 1.774 -9.442 5.210 1.00 94.19 87 ALA A N 1
ATOM 735 C CA . ALA A 1 87 ? 0.946 -10.382 5.953 1.00 94.19 87 ALA A CA 1
ATOM 736 C C . ALA A 1 87 ? 1.825 -11.171 6.936 1.00 94.19 87 ALA A C 1
ATOM 738 O O . ALA A 1 87 ? 2.854 -11.736 6.547 1.00 94.19 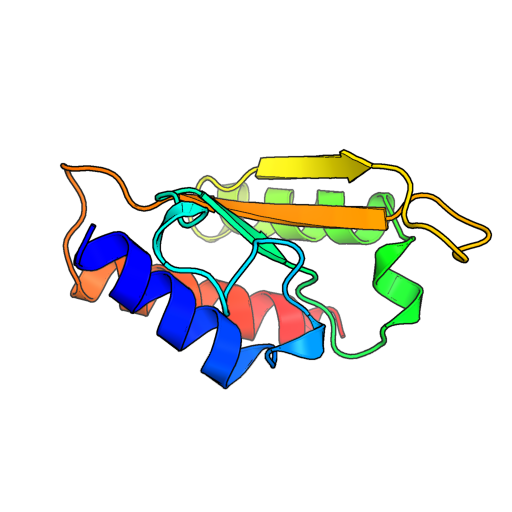87 ALA A O 1
ATOM 739 N N . HIS A 1 88 ? 1.419 -11.218 8.202 1.00 92.38 88 HIS A N 1
ATOM 740 C CA . HIS A 1 88 ? 2.096 -11.960 9.262 1.00 92.38 88 HIS A CA 1
ATOM 741 C C . HIS A 1 88 ? 1.346 -13.252 9.612 1.00 92.38 88 HIS A C 1
ATOM 743 O O . HIS A 1 88 ? 0.180 -13.425 9.275 1.00 92.38 88 HIS A O 1
ATOM 749 N N . LEU A 1 89 ? 2.020 -14.166 10.324 1.00 91.75 89 LEU A N 1
ATOM 750 C CA . LEU A 1 89 ? 1.435 -15.438 10.783 1.00 91.75 89 LEU A CA 1
ATOM 751 C C . LEU A 1 89 ? 0.231 -15.262 11.715 1.00 91.75 89 LEU A C 1
ATOM 753 O O . LEU A 1 89 ? -0.549 -16.191 11.876 1.00 91.75 89 LEU A O 1
ATOM 757 N N . PHE A 1 90 ? 0.122 -14.099 12.353 1.00 92.06 90 PHE A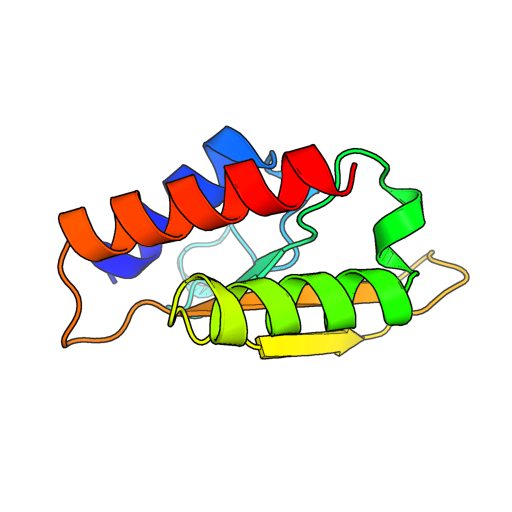 N 1
ATOM 758 C CA . PHE A 1 90 ? -0.941 -13.782 13.302 1.00 92.06 90 PHE A CA 1
ATOM 759 C C . PHE A 1 90 ? -2.132 -13.083 12.651 1.00 92.06 90 PHE A C 1
ATOM 761 O O . PHE A 1 90 ? -3.055 -12.724 13.369 1.00 92.06 90 PHE A O 1
ATOM 768 N N . ASN A 1 91 ? -2.091 -12.864 11.332 1.00 95.12 91 ASN A N 1
ATOM 769 C CA . ASN A 1 91 ? -3.225 -12.313 10.610 1.00 95.12 91 ASN A CA 1
ATOM 770 C C . ASN A 1 91 ? -4.200 -13.397 10.159 1.00 95.12 91 ASN A C 1
ATOM 772 O O . ASN A 1 91 ? -3.822 -14.559 10.006 1.00 95.12 91 ASN A O 1
ATOM 776 N N . ASP A 1 92 ? -5.427 -12.978 9.874 1.00 97.06 92 ASP A N 1
ATOM 777 C CA . ASP A 1 92 ? -6.423 -13.759 9.145 1.00 97.06 92 ASP A CA 1
ATOM 778 C C . ASP A 1 92 ? -6.863 -13.046 7.853 1.00 97.06 92 ASP A C 1
ATOM 780 O O . ASP A 1 92 ? -6.448 -11.919 7.568 1.00 97.06 92 ASP A O 1
ATOM 784 N N . HIS A 1 93 ? -7.664 -13.727 7.030 1.00 97.38 93 HIS A N 1
ATOM 785 C CA . HIS A 1 93 ? -8.172 -13.179 5.769 1.00 97.38 93 HIS A CA 1
ATOM 786 C C . HIS A 1 93 ? -8.990 -11.909 5.973 1.00 97.38 93 HIS A C 1
ATOM 788 O O . HIS A 1 93 ? -8.743 -10.927 5.277 1.00 97.38 93 HIS A O 1
ATOM 794 N N . ASP A 1 94 ? -9.895 -11.886 6.951 1.00 97.88 94 ASP A N 1
ATOM 795 C CA . ASP A 1 94 ? -10.772 -10.738 7.179 1.00 97.88 94 ASP A CA 1
ATOM 796 C C . ASP A 1 94 ? -9.968 -9.497 7.607 1.00 97.88 94 ASP A C 1
ATOM 798 O O . ASP A 1 94 ? -10.300 -8.367 7.246 1.00 97.88 94 ASP A O 1
ATOM 802 N 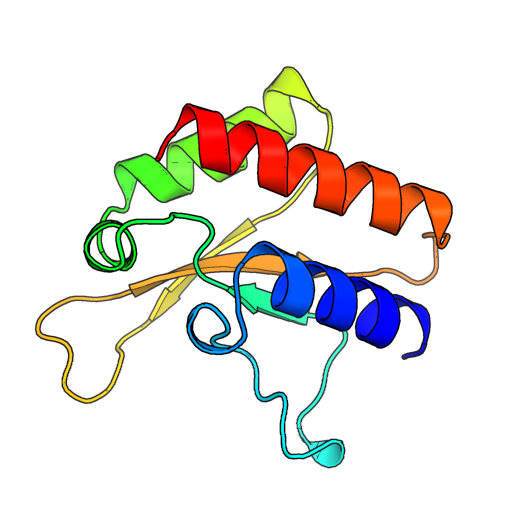N . GLU A 1 95 ? -8.896 -9.674 8.383 1.00 97.19 95 GLU A N 1
ATOM 803 C CA . GLU A 1 95 ? -7.948 -8.614 8.721 1.00 97.19 95 GLU A CA 1
ATOM 804 C C . GLU A 1 95 ? -7.233 -8.076 7.485 1.00 97.19 95 GLU A C 1
ATOM 806 O O . GLU A 1 95 ? -7.111 -6.855 7.343 1.00 97.19 95 GLU A O 1
ATOM 811 N N . ILE A 1 96 ? -6.790 -8.956 6.582 1.00 97.69 96 ILE A N 1
ATOM 812 C CA . ILE A 1 96 ? -6.160 -8.536 5.328 1.00 97.69 96 ILE A CA 1
ATOM 813 C C . ILE A 1 96 ? -7.159 -7.778 4.448 1.00 97.69 96 ILE A C 1
ATOM 815 O O . ILE A 1 96 ? -6.828 -6.696 3.959 1.00 97.69 96 ILE A O 1
ATOM 819 N N . GLU A 1 97 ? -8.379 -8.285 4.289 1.00 98.12 97 GLU A N 1
ATOM 820 C CA . GLU A 1 97 ? -9.434 -7.643 3.501 1.00 98.12 97 GLU A CA 1
ATOM 821 C C . GLU A 1 97 ? -9.783 -6.258 4.055 1.00 98.12 97 GLU A C 1
ATOM 823 O O . GLU A 1 97 ? -9.768 -5.270 3.315 1.00 98.12 97 GLU A O 1
ATOM 828 N N . ARG A 1 98 ? -10.003 -6.143 5.373 1.00 98.06 98 ARG A N 1
ATOM 829 C CA . ARG A 1 98 ? -10.256 -4.850 6.033 1.00 98.06 98 ARG A CA 1
ATOM 830 C C . ARG A 1 98 ? -9.088 -3.882 5.864 1.00 98.06 98 ARG A C 1
ATOM 832 O O . ARG A 1 98 ? -9.307 -2.687 5.632 1.00 98.06 98 ARG A O 1
ATOM 839 N N . ALA A 1 99 ? -7.855 -4.374 5.986 1.00 97.81 99 ALA A N 1
ATOM 840 C CA . ALA A 1 99 ? -6.669 -3.545 5.837 1.00 97.81 99 ALA A CA 1
ATOM 841 C C . ALA A 1 99 ? -6.542 -3.009 4.406 1.00 97.81 99 ALA A C 1
ATOM 843 O O . ALA A 1 99 ? -6.365 -1.803 4.229 1.00 97.81 99 ALA A O 1
ATOM 844 N N . VAL A 1 100 ? -6.689 -3.866 3.391 1.00 98.12 100 VAL A N 1
ATOM 845 C CA . VAL A 1 100 ? -6.602 -3.455 1.983 1.00 98.12 100 VAL A CA 1
ATOM 846 C C . VAL A 1 100 ? -7.761 -2.533 1.600 1.00 98.12 100 VAL A C 1
ATOM 848 O O . VAL A 1 100 ? -7.518 -1.495 0.993 1.00 98.12 100 VAL A O 1
ATOM 851 N N . ALA A 1 101 ? -8.995 -2.813 2.025 1.00 98.50 101 ALA A N 1
ATOM 852 C CA . ALA A 1 101 ? -10.127 -1.914 1.779 1.00 98.50 101 ALA A CA 1
ATOM 853 C C . ALA A 1 101 ? -9.892 -0.510 2.371 1.00 98.50 101 ALA A C 1
ATOM 855 O O . ALA A 1 101 ? -10.193 0.506 1.742 1.00 98.50 101 ALA A O 1
ATOM 856 N N . THR A 1 102 ? -9.292 -0.439 3.563 1.00 98.62 102 THR A N 1
ATOM 857 C CA . THR A 1 102 ? -8.926 0.840 4.188 1.00 98.62 102 THR A CA 1
ATOM 858 C C . THR A 1 102 ? -7.817 1.553 3.415 1.00 98.62 102 THR A C 1
ATOM 860 O O . THR A 1 102 ? -7.910 2.760 3.204 1.00 98.62 102 THR A O 1
ATOM 863 N N . MET A 1 103 ? -6.800 0.815 2.958 1.00 98.38 103 MET A N 1
ATOM 864 C CA . MET A 1 103 ? -5.730 1.342 2.103 1.00 98.38 103 MET A CA 1
ATOM 865 C C . MET A 1 103 ? -6.288 1.981 0.832 1.00 98.38 103 MET A C 1
ATOM 867 O O . MET A 1 103 ? -5.908 3.100 0.496 1.00 98.38 103 MET A O 1
ATOM 871 N N . VAL A 1 104 ? -7.218 1.299 0.160 1.00 98.25 104 VAL A N 1
ATOM 872 C CA . VAL A 1 104 ? -7.873 1.798 -1.057 1.00 98.25 104 VAL A CA 1
ATOM 873 C C . VAL A 1 104 ? -8.612 3.098 -0.776 1.00 98.25 104 VAL A C 1
ATOM 875 O O . VAL A 1 104 ? -8.331 4.103 -1.422 1.00 98.25 104 VAL A O 1
ATOM 878 N N . ARG A 1 105 ? -9.474 3.126 0.247 1.00 98.50 105 ARG A N 1
ATOM 879 C CA . ARG A 1 105 ? -10.241 4.331 0.590 1.00 98.50 105 ARG A CA 1
ATOM 880 C C . ARG A 1 105 ? -9.335 5.531 0.890 1.00 98.50 105 ARG A C 1
ATOM 882 O O . ARG A 1 105 ? -9.556 6.617 0.364 1.00 98.50 105 ARG A O 1
ATOM 889 N N . VAL A 1 106 ? -8.303 5.349 1.718 1.00 98.44 106 VAL A N 1
ATOM 890 C CA . VAL A 1 106 ? -7.372 6.440 2.065 1.00 98.44 106 VAL A CA 1
ATOM 891 C C . VAL A 1 106 ? -6.599 6.910 0.833 1.00 98.44 106 VAL A C 1
ATOM 893 O O . VAL A 1 106 ? -6.374 8.106 0.662 1.00 98.44 106 VAL A O 1
ATOM 896 N N . ALA A 1 107 ? -6.205 5.989 -0.046 1.00 97.81 107 ALA A N 1
ATOM 897 C CA . ALA A 1 107 ? -5.528 6.337 -1.283 1.00 97.81 107 ALA A CA 1
ATOM 898 C C . ALA A 1 107 ? -6.423 7.131 -2.247 1.00 97.81 107 ALA A C 1
ATOM 900 O O . ALA A 1 107 ? -5.942 8.085 -2.861 1.00 97.81 107 ALA A O 1
ATOM 901 N N . GLU A 1 108 ? -7.705 6.775 -2.360 1.00 97.00 108 GLU A N 1
ATOM 902 C CA . GLU A 1 108 ? -8.700 7.488 -3.171 1.00 97.00 108 GLU A CA 1
ATOM 903 C C . GLU A 1 108 ? -8.930 8.916 -2.669 1.00 97.00 108 GLU A C 1
ATOM 905 O O . GLU A 1 108 ? -8.926 9.848 -3.468 1.00 97.00 108 GLU A O 1
ATOM 910 N N . GLU A 1 109 ? -9.036 9.113 -1.353 1.00 97.44 109 GLU A N 1
ATOM 911 C CA . GLU A 1 109 ? -9.154 10.444 -0.733 1.00 97.44 109 GLU A CA 1
ATOM 912 C C . GLU A 1 109 ? -7.938 11.345 -1.005 1.00 97.44 109 GLU A C 1
ATOM 914 O O . GLU A 1 109 ? -8.032 12.569 -0.922 1.00 97.44 109 GLU A O 1
ATOM 919 N N . MET A 1 110 ? -6.784 10.741 -1.299 1.00 96.25 110 MET A N 1
ATOM 920 C CA . MET A 1 110 ? -5.531 11.443 -1.562 1.00 96.25 110 MET A CA 1
ATOM 921 C C . MET A 1 110 ? -5.207 11.578 -3.059 1.00 96.25 110 MET A C 1
ATOM 923 O O . MET A 1 110 ? -4.204 12.219 -3.377 1.00 96.25 110 MET A O 1
ATOM 927 N N . SER A 1 111 ? -5.970 10.962 -3.968 1.00 87.06 111 SER A N 1
ATOM 928 C CA . SER A 1 111 ? -5.654 10.836 -5.411 1.00 87.06 111 SER A CA 1
ATOM 929 C C . SER A 1 111 ? -6.332 11.859 -6.327 1.00 87.06 111 SER A C 1
ATOM 931 O O . SER A 1 111 ? -7.183 12.641 -5.865 1.00 87.06 111 SER A O 1
#

pLDDT: mean 95.11, std 3.65, range [80.06, 98.62]

Radius of gyration: 13.24 Å; Cα contacts (8 Å, |Δi|>4): 161; chains: 1; bounding box: 27×32×30 Å

Secondary structure (DSSP, 8-state):
-HHHHHHHHHHHHHH-GGGB-S--S-GGG--SEEEE---SSGGGGG-HHHHHHHHHHHHHHH----EEEEE--TT-SS-EEEEEEE--TT--HHHHHHHHHHHHHHHHHT-